Protein AF-A0AA35SBT6-F1 (afdb_monomer_lite)

pLDDT: mean 84.94, std 11.77, range [50.06, 97.06]

Radius of gyration: 20.46 Å; chains: 1; bounding box: 44×47×40 Å

InterPro domains:
  IPR013320 Concanavalin A-like lectin/glucanase domain superfamily [SSF49899] (1-64)

Foldseek 3Di:
DFDDDPLHTPDDDDDDDDDDDDDQDDDDQADSVDPPRGHDDDDDDDDDDPDDDDSVVSVVSVVVRPPPPCCVDPVSVVVVVVVVVVDD

Structure (mmCIF, N/CA/C/O backbone):
data_AF-A0AA35SBT6-F1
#
_entry.id   AF-A0AA35SBT6-F1
#
loop_
_atom_site.group_PDB
_atom_site.id
_atom_site.type_symbol
_atom_site.label_atom_id
_atom_site.label_alt_id
_atom_site.label_comp_id
_atom_site.label_asym_id
_atom_site.label_entity_id
_atom_site.label_seq_id
_atom_site.pdbx_PDB_ins_code
_atom_site.Cartn_x
_atom_site.Cartn_y
_atom_site.Cartn_z
_atom_site.occupancy
_atom_site.B_iso_or_equiv
_atom_site.auth_seq_id
_atom_site.auth_comp_id
_atom_site.auth_asym_id
_atom_site.auth_atom_id
_atom_site.pdbx_PDB_model_num
ATOM 1 N N . MET A 1 1 ? 7.263 9.984 5.732 1.00 92.00 1 MET A N 1
ATOM 2 C CA . MET A 1 1 ? 6.921 8.654 5.193 1.00 92.00 1 MET A CA 1
ATOM 3 C C . MET A 1 1 ? 6.742 7.716 6.368 1.00 92.00 1 MET A C 1
ATOM 5 O O . MET A 1 1 ? 7.528 7.796 7.306 1.00 92.00 1 MET A O 1
ATOM 9 N N . LYS A 1 2 ? 5.714 6.874 6.320 1.00 94.69 2 LYS A N 1
ATOM 10 C CA . LYS A 1 2 ? 5.448 5.853 7.331 1.00 94.69 2 LYS A CA 1
ATOM 11 C C . LYS A 1 2 ? 5.349 4.493 6.645 1.00 94.69 2 LYS A C 1
ATOM 13 O O . LYS A 1 2 ? 4.813 4.420 5.540 1.00 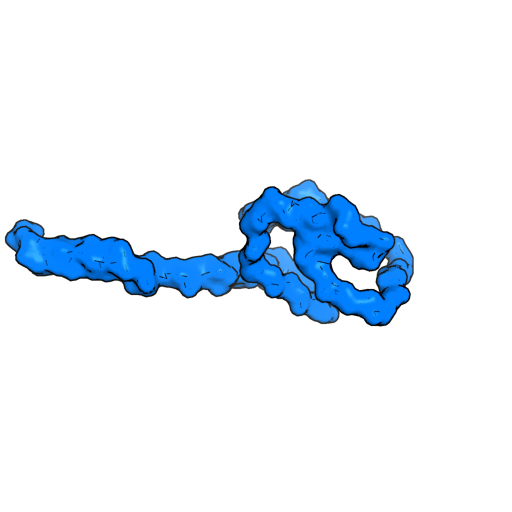94.69 2 LYS A O 1
ATOM 18 N N . LEU A 1 3 ? 5.884 3.457 7.281 1.00 94.94 3 LEU A N 1
ATOM 19 C CA . LEU A 1 3 ? 5.707 2.059 6.894 1.00 94.94 3 LEU A CA 1
ATOM 20 C C . LEU A 1 3 ? 4.905 1.369 7.992 1.00 94.94 3 LEU A C 1
ATOM 22 O O . LEU A 1 3 ? 5.278 1.458 9.162 1.00 94.94 3 LEU A O 1
ATOM 26 N N . TYR A 1 4 ? 3.846 0.669 7.595 1.00 94.88 4 TYR A N 1
ATOM 27 C CA . TYR A 1 4 ? 3.012 -0.108 8.500 1.00 94.88 4 TYR A CA 1
ATOM 28 C C . TYR A 1 4 ? 3.166 -1.598 8.201 1.00 94.88 4 TYR A C 1
ATOM 30 O O . TYR A 1 4 ? 3.230 -1.987 7.032 1.00 94.88 4 TYR A O 1
ATOM 38 N N . TYR A 1 5 ? 3.183 -2.428 9.239 1.00 93.94 5 TYR A N 1
ATOM 39 C CA . TYR A 1 5 ? 3.136 -3.884 9.134 1.00 93.94 5 TYR A CA 1
ATOM 40 C C . TYR A 1 5 ? 2.106 -4.413 10.126 1.00 93.94 5 TYR A C 1
ATOM 42 O O . TYR A 1 5 ? 2.097 -4.018 11.286 1.00 93.94 5 TYR A O 1
ATOM 50 N N . ASN A 1 6 ? 1.177 -5.252 9.657 1.00 90.38 6 ASN A N 1
ATOM 51 C CA . ASN A 1 6 ? 0.022 -5.694 10.451 1.00 90.38 6 ASN A CA 1
ATOM 52 C C . ASN A 1 6 ? -0.731 -4.536 11.147 1.00 90.38 6 ASN A C 1
ATOM 54 O O . ASN A 1 6 ? -1.292 -4.711 12.223 1.00 90.38 6 ASN A O 1
ATOM 58 N N . GLY A 1 7 ? -0.750 -3.353 10.521 1.00 88.19 7 GLY A N 1
ATOM 59 C CA . GLY A 1 7 ? -1.422 -2.150 11.020 1.00 88.19 7 GLY A CA 1
ATOM 60 C C . GLY A 1 7 ? -0.595 -1.291 11.976 1.00 88.19 7 GLY A C 1
ATOM 61 O O . GLY A 1 7 ? -0.945 -0.137 12.216 1.00 88.19 7 GLY A O 1
ATOM 62 N N . GLU A 1 8 ? 0.529 -1.784 12.478 1.00 92.00 8 GLU A N 1
ATOM 63 C CA . GLU A 1 8 ? 1.386 -1.032 13.394 1.00 92.00 8 GLU A CA 1
ATOM 64 C C . GLU A 1 8 ? 2.465 -0.259 12.629 1.00 92.00 8 GLU A C 1
ATOM 66 O O . GLU A 1 8 ? 2.928 -0.703 11.578 1.00 92.00 8 GLU A O 1
ATOM 71 N N . ILE A 1 9 ? 2.855 0.919 13.131 1.00 95.75 9 ILE A N 1
ATOM 72 C CA . ILE A 1 9 ? 3.950 1.704 12.543 1.00 95.75 9 ILE A CA 1
ATOM 73 C C . ILE A 1 9 ? 5.273 1.017 12.878 1.00 95.75 9 ILE A C 1
ATOM 75 O O . ILE A 1 9 ? 5.676 0.972 14.037 1.00 95.75 9 ILE A O 1
ATOM 79 N N . GLU A 1 10 ? 5.980 0.569 11.847 1.00 97.06 10 GLU A N 1
ATOM 80 C CA . GLU A 1 10 ? 7.323 -0.007 11.976 1.00 97.06 10 GLU A CA 1
ATOM 81 C C . GLU A 1 10 ? 8.408 1.054 11.797 1.00 97.06 10 GLU A C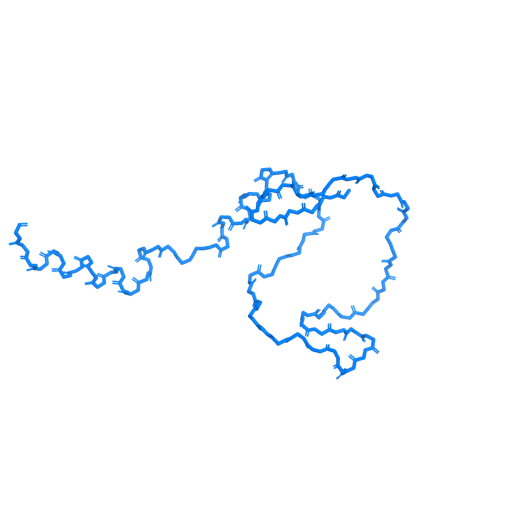 1
ATOM 83 O O . GLU A 1 10 ? 9.451 1.039 12.451 1.00 97.06 10 GLU A O 1
ATOM 88 N N . VAL A 1 11 ? 8.174 1.992 10.875 1.00 96.50 11 VAL A N 1
ATOM 89 C CA . VAL A 1 11 ? 9.129 3.048 10.543 1.00 96.50 11 VAL A CA 1
ATOM 90 C C . VAL A 1 11 ? 8.390 4.350 10.304 1.00 96.50 11 VAL A C 1
ATOM 92 O O . VAL A 1 11 ? 7.428 4.405 9.539 1.00 96.50 11 VAL A O 1
ATOM 95 N N . GLU A 1 12 ? 8.915 5.419 10.890 1.00 96.06 12 GLU A N 1
ATOM 96 C CA . GLU A 1 12 ? 8.486 6.785 10.637 1.00 96.06 12 GLU A CA 1
ATOM 97 C C . GLU A 1 12 ? 9.704 7.688 10.451 1.00 96.06 12 GLU A C 1
ATOM 99 O O . GLU A 1 12 ? 10.686 7.615 11.191 1.00 96.06 12 GLU A O 1
ATOM 104 N N . GLY A 1 13 ? 9.645 8.547 9.438 1.00 94.06 13 GLY A N 1
ATOM 105 C CA . GLY A 1 13 ? 10.687 9.535 9.214 1.00 94.06 13 GLY A CA 1
ATOM 106 C C . GLY A 1 13 ? 10.326 10.557 8.152 1.00 94.06 13 GLY A C 1
ATOM 107 O O . GLY A 1 13 ? 9.431 10.358 7.323 1.00 94.06 13 GLY A O 1
ATOM 108 N N . ASP A 1 14 ? 11.059 11.662 8.155 1.00 91.88 14 ASP A N 1
ATOM 109 C CA . ASP A 1 14 ? 10.923 12.693 7.137 1.00 91.88 14 ASP A CA 1
ATOM 110 C C . ASP A 1 14 ? 11.454 12.188 5.793 1.00 91.88 14 ASP A C 1
ATOM 112 O O . ASP A 1 14 ? 12.606 11.775 5.674 1.00 91.88 14 ASP A O 1
ATOM 116 N N . ALA A 1 15 ? 10.628 12.292 4.754 1.00 86.75 15 ALA A N 1
ATOM 117 C CA . ALA A 1 15 ? 11.074 12.179 3.372 1.00 86.75 15 ALA A CA 1
ATOM 118 C C . ALA A 1 15 ? 11.044 13.582 2.764 1.00 86.75 15 ALA A C 1
ATOM 120 O O . ALA A 1 15 ? 10.025 14.269 2.833 1.00 86.75 15 ALA A O 1
ATOM 121 N N . LYS A 1 16 ? 12.171 14.028 2.208 1.00 88.62 16 LYS A N 1
ATOM 122 C CA . LYS A 1 16 ? 12.321 15.358 1.603 1.00 88.62 16 LYS A CA 1
ATOM 123 C C . LYS A 1 16 ? 12.695 15.207 0.136 1.00 88.62 16 LYS A C 1
ATOM 125 O O . LYS A 1 16 ? 13.410 14.278 -0.222 1.00 88.62 16 LYS A O 1
ATOM 130 N N . GLY A 1 17 ? 12.262 16.157 -0.685 1.00 89.12 17 GLY A N 1
ATOM 131 C CA . GLY A 1 17 ? 12.532 16.171 -2.122 1.00 89.12 17 GLY A CA 1
ATOM 132 C C . GLY A 1 17 ? 11.261 16.066 -2.958 1.00 89.12 17 GLY A C 1
ATOM 133 O O . GLY A 1 17 ? 10.151 16.052 -2.428 1.00 89.12 17 GLY A O 1
ATOM 134 N N . LYS A 1 18 ? 11.435 16.048 -4.280 1.00 89.75 18 LYS A N 1
ATOM 135 C CA . LYS A 1 18 ? 10.351 15.783 -5.228 1.00 89.75 18 LYS A CA 1
ATOM 136 C C . LYS A 1 18 ? 10.241 14.275 -5.437 1.00 89.75 18 LYS A C 1
ATOM 138 O O . LYS A 1 18 ? 11.256 13.590 -5.436 1.00 89.75 18 LYS A O 1
ATOM 143 N N . ILE A 1 19 ? 9.020 13.785 -5.618 1.00 87.81 19 ILE A N 1
ATOM 144 C CA . ILE A 1 19 ? 8.787 12.416 -6.076 1.00 87.81 19 ILE A CA 1
ATOM 145 C C . ILE A 1 19 ? 9.042 12.403 -7.582 1.00 87.81 19 ILE A C 1
ATOM 147 O O . ILE A 1 19 ? 8.429 13.186 -8.313 1.00 87.81 19 ILE A O 1
ATOM 151 N N . ASP A 1 20 ? 9.953 11.545 -8.031 1.00 90.56 20 ASP A N 1
ATOM 152 C CA . ASP A 1 20 ? 10.182 11.331 -9.456 1.00 90.56 20 ASP A CA 1
ATOM 153 C C . ASP A 1 20 ? 8.962 10.649 -10.083 1.00 90.56 20 ASP A C 1
ATOM 155 O O . ASP A 1 20 ? 8.319 9.792 -9.475 1.00 90.56 20 ASP A O 1
ATOM 159 N N . THR A 1 21 ? 8.621 11.051 -11.305 1.00 91.31 21 THR A N 1
ATOM 160 C CA . THR A 1 21 ? 7.442 10.549 -12.023 1.00 91.31 21 THR A CA 1
ATOM 161 C C . THR A 1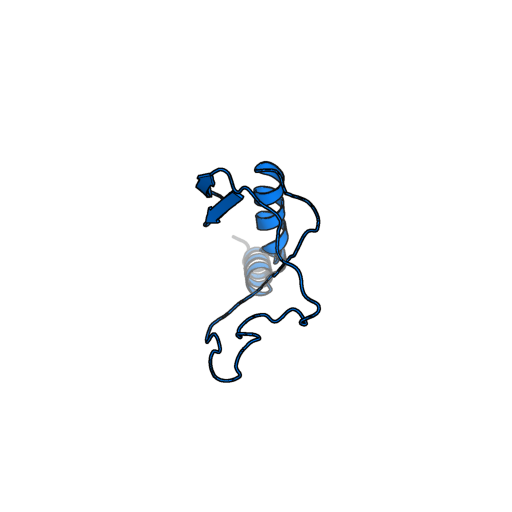 21 ? 7.833 10.059 -13.408 1.00 91.31 21 THR A C 1
ATOM 163 O O . THR A 1 21 ? 8.815 10.522 -13.989 1.00 91.31 21 THR A O 1
ATOM 166 N N . ASN A 1 22 ? 7.063 9.111 -13.930 1.00 91.44 22 ASN A N 1
ATOM 167 C CA . ASN A 1 22 ? 7.177 8.586 -15.285 1.00 91.44 22 ASN A CA 1
ATOM 168 C C . ASN A 1 22 ? 5.784 8.155 -15.783 1.00 91.44 22 ASN A C 1
ATOM 170 O O . ASN A 1 22 ? 4.790 8.295 -15.069 1.00 91.44 22 ASN A O 1
ATOM 174 N N . ASP A 1 23 ? 5.719 7.656 -17.011 1.00 93.69 23 ASP A N 1
ATOM 175 C CA . ASP A 1 23 ? 4.518 7.170 -17.696 1.00 93.69 23 ASP A CA 1
ATOM 176 C C . ASP A 1 23 ? 4.485 5.635 -17.835 1.00 93.69 23 ASP A C 1
ATOM 178 O O . ASP A 1 23 ? 3.693 5.082 -18.604 1.00 93.69 23 ASP A O 1
ATOM 182 N N . VAL A 1 24 ? 5.327 4.925 -17.080 1.00 90.38 24 VAL A N 1
ATOM 183 C CA . VAL A 1 24 ? 5.390 3.463 -17.105 1.00 90.38 24 VAL A CA 1
ATOM 184 C C . VAL A 1 24 ? 4.119 2.884 -16.467 1.00 90.38 24 VAL A C 1
ATOM 186 O O . VAL A 1 24 ? 3.762 3.278 -15.354 1.00 90.38 24 VAL A O 1
ATOM 189 N N . PRO A 1 25 ? 3.429 1.922 -17.114 1.00 90.12 25 PRO A N 1
ATOM 190 C CA . PRO A 1 25 ? 2.250 1.294 -16.529 1.00 90.12 25 PRO A CA 1
ATOM 191 C C . PRO A 1 25 ? 2.554 0.618 -15.189 1.00 90.12 25 PRO A C 1
ATOM 193 O O . PRO A 1 25 ? 3.548 -0.099 -15.057 1.00 90.12 25 PRO A O 1
ATOM 196 N N . VAL A 1 26 ? 1.655 0.786 -14.217 1.00 90.75 26 VAL A N 1
ATOM 197 C CA . VAL A 1 26 ? 1.748 0.116 -12.914 1.00 90.75 26 VAL A CA 1
ATOM 198 C C . VAL A 1 26 ? 1.656 -1.398 -13.107 1.00 90.75 26 VAL A C 1
ATOM 200 O O . VAL A 1 26 ? 0.726 -1.903 -13.737 1.00 90.75 26 VAL A O 1
ATOM 203 N N . SER A 1 27 ? 2.610 -2.132 -12.539 1.00 90.75 27 SER A N 1
ATOM 204 C CA . SER A 1 27 ? 2.614 -3.594 -12.512 1.00 90.75 27 SER A CA 1
ATOM 205 C C . SER A 1 27 ? 2.800 -4.121 -11.096 1.00 90.75 27 SER A C 1
ATOM 207 O O . SER A 1 27 ? 3.649 -3.631 -10.359 1.00 90.75 27 SER A O 1
ATOM 209 N N . ILE A 1 28 ? 2.047 -5.163 -10.741 1.00 91.94 28 ILE A N 1
ATOM 210 C CA . ILE A 1 28 ? 2.175 -5.880 -9.468 1.00 91.94 28 ILE A CA 1
ATOM 211 C C . ILE A 1 28 ? 2.862 -7.220 -9.748 1.00 91.94 28 ILE A C 1
ATOM 213 O O . ILE A 1 28 ? 2.548 -7.889 -10.732 1.00 91.94 28 ILE A O 1
ATOM 217 N N . GLY A 1 29 ? 3.816 -7.607 -8.899 1.00 92.06 29 GLY A N 1
ATOM 218 C CA . GLY A 1 29 ? 4.485 -8.910 -8.980 1.00 92.06 29 GLY A CA 1
ATOM 219 C C . GLY A 1 29 ? 5.614 -9.017 -10.011 1.00 92.06 29 GLY A C 1
ATOM 220 O O . GLY A 1 29 ? 6.123 -10.115 -10.227 1.00 92.06 29 GLY A O 1
ATOM 221 N N . ARG A 1 30 ? 6.034 -7.909 -10.635 1.00 89.44 30 ARG A N 1
ATOM 222 C CA . ARG A 1 30 ? 7.210 -7.865 -11.518 1.00 89.44 30 ARG A CA 1
ATOM 223 C C . ARG A 1 30 ? 7.898 -6.503 -11.514 1.00 89.44 30 ARG A C 1
ATOM 225 O O . ARG A 1 30 ? 7.246 -5.495 -11.249 1.00 89.44 30 ARG A O 1
ATOM 232 N N . ASN A 1 31 ? 9.176 -6.480 -11.887 1.00 86.56 31 ASN A N 1
ATOM 233 C CA . ASN A 1 31 ? 9.887 -5.243 -12.215 1.00 86.56 31 ASN A CA 1
ATOM 234 C C . ASN A 1 31 ? 9.434 -4.703 -13.594 1.00 86.56 31 ASN A C 1
ATOM 236 O O . ASN A 1 31 ? 9.121 -5.470 -14.514 1.00 86.56 31 ASN A O 1
ATOM 240 N N . SER A 1 32 ? 9.378 -3.379 -13.742 1.00 83.31 32 SER A N 1
ATOM 241 C CA . SER A 1 32 ? 9.115 -2.693 -15.008 1.00 83.31 32 SER A CA 1
ATOM 242 C C . SER A 1 32 ? 10.345 -2.598 -15.922 1.00 83.31 32 SER A C 1
ATOM 244 O O . SER A 1 32 ? 10.178 -2.526 -17.138 1.00 83.31 32 SER A O 1
ATOM 246 N N . GLU A 1 33 ? 11.560 -2.656 -15.370 1.00 81.75 33 GLU A N 1
ATOM 247 C CA . GLU A 1 33 ? 12.834 -2.532 -16.095 1.00 81.75 33 GLU A CA 1
ATOM 248 C C . GLU A 1 33 ? 13.319 -3.852 -16.727 1.00 81.75 33 GLU A C 1
ATOM 250 O O . GLU A 1 33 ? 14.204 -3.847 -17.585 1.00 81.75 33 GLU A O 1
ATOM 255 N N . GLY A 1 34 ? 12.738 -5.002 -16.355 1.00 71.50 34 GLY A N 1
ATOM 256 C CA . GLY A 1 34 ? 13.163 -6.298 -16.883 1.00 71.50 34 GLY A CA 1
ATOM 257 C C . GLY A 1 34 ? 12.161 -7.439 -16.698 1.00 71.50 34 GLY A C 1
ATOM 258 O O . GLY A 1 34 ? 11.492 -7.559 -15.680 1.00 71.50 34 GLY A O 1
ATOM 259 N N . ASN A 1 35 ? 12.119 -8.355 -17.671 1.00 72.75 35 ASN A N 1
ATOM 260 C CA . ASN A 1 35 ? 11.207 -9.513 -17.693 1.00 72.75 35 ASN A CA 1
ATOM 261 C C . ASN A 1 35 ? 11.721 -10.743 -16.916 1.00 72.75 35 ASN A C 1
ATOM 263 O O . ASN A 1 35 ? 11.294 -11.865 -17.180 1.00 72.75 35 ASN A O 1
ATOM 267 N N . ARG A 1 36 ? 12.694 -10.583 -16.015 1.00 78.00 36 ARG A N 1
ATOM 268 C CA . ARG A 1 36 ? 13.324 -11.714 -15.303 1.00 78.00 36 ARG A CA 1
ATOM 269 C C . ARG A 1 36 ? 13.000 -11.769 -13.816 1.00 78.00 36 ARG A C 1
ATOM 271 O O . ARG A 1 36 ? 13.226 -12.801 -13.196 1.00 78.00 36 ARG A O 1
ATOM 278 N N . GLU A 1 37 ? 12.433 -10.704 -13.270 1.00 83.38 37 GLU A N 1
ATOM 279 C CA . GLU A 1 37 ? 12.169 -10.559 -11.843 1.00 83.38 37 GLU A CA 1
ATOM 280 C C . GLU A 1 37 ? 10.664 -10.633 -11.617 1.00 83.38 37 GLU A C 1
ATOM 282 O O . GLU A 1 37 ? 9.950 -9.644 -11.776 1.00 83.38 37 GLU A O 1
ATOM 287 N N . HIS A 1 38 ? 10.189 -11.836 -11.294 1.00 89.38 38 HIS A N 1
ATOM 288 C CA . HIS A 1 38 ? 8.794 -12.093 -10.957 1.00 89.38 38 HIS A CA 1
ATOM 289 C C . HIS A 1 38 ? 8.694 -12.548 -9.507 1.00 89.38 38 H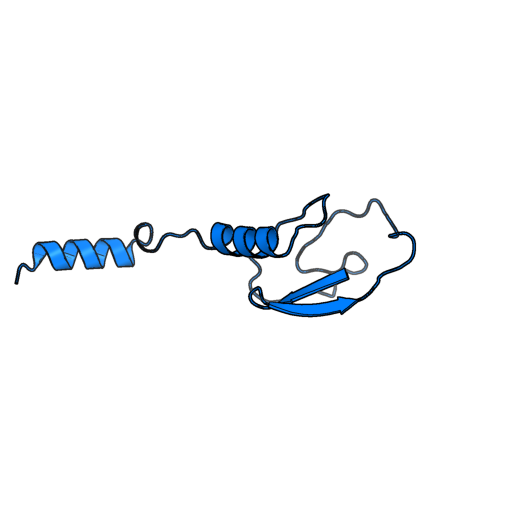IS A C 1
ATOM 291 O O . HIS A 1 38 ? 9.460 -13.404 -9.058 1.00 89.38 38 HIS A O 1
ATOM 297 N N . TYR A 1 39 ? 7.728 -11.993 -8.788 1.00 92.31 39 TYR A N 1
ATOM 298 C CA . TYR A 1 39 ? 7.357 -12.476 -7.470 1.00 92.31 39 TYR A CA 1
ATOM 299 C C . TYR A 1 39 ? 6.570 -13.784 -7.607 1.00 92.31 39 TYR A C 1
ATOM 301 O O . TYR A 1 39 ? 5.627 -13.869 -8.394 1.00 92.31 39 TYR A O 1
ATOM 309 N N . ILE A 1 40 ? 6.956 -14.804 -6.837 1.00 93.12 40 ILE A N 1
ATOM 310 C CA . ILE A 1 40 ? 6.259 -16.093 -6.776 1.00 93.12 40 ILE A CA 1
ATOM 311 C C . ILE A 1 40 ? 5.633 -16.215 -5.386 1.00 93.12 40 ILE A C 1
ATOM 313 O O . ILE A 1 40 ? 6.303 -16.579 -4.422 1.00 93.12 40 ILE A O 1
ATOM 317 N N . GLY A 1 41 ? 4.347 -15.892 -5.293 1.00 93.44 41 GLY A N 1
ATOM 318 C CA . GLY A 1 41 ? 3.575 -15.915 -4.054 1.00 93.44 41 GLY A CA 1
ATOM 319 C C . GLY A 1 41 ? 2.154 -15.399 -4.271 1.00 93.44 41 GLY A C 1
ATOM 320 O O . GLY A 1 41 ? 1.746 -15.154 -5.407 1.00 93.44 41 GLY A O 1
ATOM 321 N N . LEU A 1 42 ? 1.403 -15.245 -3.181 1.00 93.62 42 LEU A N 1
ATOM 322 C CA . LEU A 1 42 ? 0.059 -14.670 -3.207 1.00 93.62 42 LEU A CA 1
ATOM 323 C C . LEU A 1 42 ? 0.136 -13.178 -2.883 1.00 93.62 42 LEU A C 1
ATOM 325 O O . LEU A 1 42 ? 0.786 -12.782 -1.919 1.00 93.62 42 LEU A O 1
ATOM 329 N N . VAL A 1 43 ? -0.538 -12.376 -3.697 1.00 91.88 43 VAL A N 1
ATOM 330 C CA . VAL A 1 43 ? -0.779 -10.952 -3.465 1.00 91.88 43 VAL A CA 1
ATOM 331 C C . VAL A 1 43 ? -2.269 -10.749 -3.654 1.00 91.88 43 VAL A C 1
ATOM 333 O O . VAL A 1 43 ? -2.820 -11.236 -4.641 1.00 91.88 43 VAL A O 1
ATOM 336 N N . ASP A 1 44 ? -2.904 -10.058 -2.721 1.00 90.06 44 ASP A N 1
ATOM 337 C CA . ASP A 1 44 ? -4.332 -9.778 -2.772 1.00 90.06 44 ASP A CA 1
ATOM 338 C C . ASP A 1 44 ? -4.607 -8.355 -2.279 1.00 90.06 44 ASP A C 1
ATOM 340 O O . ASP A 1 44 ? -3.763 -7.762 -1.603 1.00 90.06 44 ASP A O 1
ATOM 344 N N . GLU A 1 45 ? -5.773 -7.827 -2.650 1.00 89.81 45 GLU A N 1
ATOM 345 C CA . GLU A 1 45 ? -6.365 -6.612 -2.075 1.00 89.81 45 GLU A CA 1
ATOM 346 C C . GLU A 1 45 ? -5.482 -5.350 -2.163 1.00 89.81 45 GLU A C 1
ATOM 348 O O . GLU A 1 45 ? -5.329 -4.560 -1.228 1.00 89.81 45 GLU A O 1
ATOM 353 N N . VAL A 1 46 ? -4.870 -5.147 -3.333 1.00 90.56 46 VAL A N 1
ATOM 354 C CA . VAL A 1 46 ? -4.005 -3.991 -3.593 1.00 90.56 46 VAL A CA 1
ATOM 355 C C . VAL A 1 46 ? -4.834 -2.732 -3.840 1.00 90.56 46 VAL A C 1
ATOM 357 O O . VAL A 1 46 ? -5.631 -2.672 -4.777 1.00 90.56 46 VAL A O 1
ATOM 360 N N . ALA A 1 47 ? -4.561 -1.687 -3.061 1.00 91.88 47 ALA A N 1
ATOM 361 C CA . ALA A 1 47 ? -5.172 -0.372 -3.202 1.00 91.88 47 ALA A CA 1
ATOM 362 C C . ALA A 1 47 ? -4.112 0.741 -3.252 1.00 91.88 47 ALA A C 1
ATOM 364 O O . ALA A 1 47 ? -3.048 0.649 -2.637 1.00 91.88 47 ALA A O 1
ATOM 365 N N . ILE A 1 48 ? -4.398 1.792 -4.025 1.00 93.19 48 ILE A N 1
ATOM 366 C CA . ILE A 1 48 ? -3.526 2.958 -4.214 1.00 93.19 48 ILE A CA 1
ATOM 367 C C . ILE A 1 48 ? -4.372 4.218 -4.034 1.00 93.19 48 ILE A C 1
ATOM 369 O O . ILE A 1 48 ? -5.406 4.372 -4.685 1.00 93.19 48 ILE A O 1
ATOM 373 N N . TRP A 1 49 ? -3.903 5.138 -3.194 1.00 94.12 49 TRP A N 1
ATOM 374 C CA . TRP A 1 49 ? -4.550 6.423 -2.936 1.00 94.12 49 TRP A CA 1
ATOM 375 C C . TRP A 1 49 ? -3.694 7.576 -3.456 1.00 94.12 49 TRP A C 1
ATOM 377 O O . TRP A 1 49 ? -2.467 7.530 -3.424 1.00 94.12 49 TRP A O 1
ATOM 387 N N . ASN A 1 50 ? -4.353 8.641 -3.910 1.00 94.44 50 ASN A N 1
ATOM 388 C CA . ASN A 1 50 ? -3.710 9.899 -4.305 1.00 94.44 50 ASN A CA 1
ATOM 389 C C . ASN A 1 50 ? -3.565 10.890 -3.134 1.00 94.44 50 ASN A C 1
ATOM 391 O O . ASN A 1 50 ? -3.194 12.045 -3.342 1.00 94.44 50 ASN A O 1
ATOM 395 N N . VAL A 1 51 ? -3.886 10.444 -1.920 1.00 93.88 51 VAL A N 1
ATOM 396 C CA . VAL A 1 51 ? -3.789 11.200 -0.673 1.00 93.88 51 VAL A CA 1
ATOM 397 C C . VAL A 1 51 ? -3.023 10.381 0.356 1.00 93.88 51 VAL A C 1
ATOM 399 O O . VAL A 1 51 ? -3.037 9.151 0.323 1.00 93.88 51 VAL A O 1
ATOM 402 N N . ALA A 1 52 ? -2.354 11.070 1.276 1.00 93.31 52 ALA A N 1
ATOM 403 C CA . ALA A 1 52 ? -1.769 10.417 2.435 1.00 93.31 52 ALA A CA 1
ATOM 404 C C . ALA A 1 52 ? -2.888 10.059 3.418 1.00 93.31 52 ALA A C 1
ATOM 406 O O . ALA A 1 52 ? -3.609 10.949 3.869 1.00 93.31 52 ALA A O 1
ATOM 407 N N . LEU A 1 53 ? -3.014 8.773 3.736 1.00 94.69 53 LEU A N 1
ATOM 408 C CA . LEU A 1 53 ? -3.929 8.298 4.767 1.00 94.69 53 LEU A CA 1
ATOM 409 C C . LEU A 1 53 ? -3.379 8.629 6.160 1.00 94.69 53 LEU A C 1
ATOM 411 O O . LEU A 1 53 ? -2.169 8.582 6.399 1.00 94.69 53 LEU A O 1
ATOM 415 N N . SER A 1 54 ? -4.279 8.950 7.081 1.00 95.31 54 SER A N 1
ATOM 416 C CA . SER A 1 54 ? -4.012 9.005 8.517 1.00 95.31 54 SER A CA 1
ATOM 417 C C . SER A 1 54 ? -3.893 7.603 9.124 1.00 95.31 54 SER A C 1
ATOM 419 O O . SER A 1 54 ? -4.339 6.618 8.539 1.00 95.31 54 SER A O 1
ATOM 421 N N . ASP A 1 55 ? -3.347 7.510 10.341 1.00 94.12 55 ASP A N 1
ATOM 422 C CA . ASP A 1 55 ? -3.188 6.226 11.043 1.00 94.12 55 ASP A CA 1
ATOM 423 C C . ASP A 1 55 ? -4.535 5.492 11.218 1.00 94.12 55 ASP A C 1
ATOM 425 O O . ASP A 1 55 ? -4.609 4.276 11.062 1.00 94.12 55 ASP A O 1
ATOM 429 N N . ALA A 1 56 ? -5.622 6.229 11.475 1.00 93.75 56 ALA A N 1
ATOM 430 C CA . ALA A 1 56 ? -6.964 5.657 11.601 1.00 93.75 56 ALA A CA 1
ATOM 431 C C . ALA A 1 56 ? -7.532 5.165 10.257 1.00 93.75 56 ALA A C 1
ATOM 433 O O . ALA A 1 56 ? -8.198 4.134 10.210 1.00 93.75 56 ALA A O 1
ATOM 434 N N . GLU A 1 57 ? -7.257 5.875 9.160 1.00 94.12 57 GLU A N 1
ATOM 435 C CA . GLU A 1 57 ? -7.689 5.461 7.819 1.00 94.12 57 GLU A CA 1
ATOM 436 C C . GLU A 1 57 ? -6.933 4.219 7.338 1.00 94.12 57 GLU A C 1
ATOM 438 O O . GLU A 1 57 ? -7.528 3.374 6.675 1.00 94.12 57 GLU A O 1
ATOM 443 N N . VAL A 1 58 ? -5.657 4.062 7.708 1.00 93.19 58 VAL A N 1
ATOM 444 C CA . VAL A 1 58 ? -4.896 2.829 7.441 1.00 93.19 58 VAL A CA 1
ATOM 445 C C . VAL A 1 58 ? -5.542 1.632 8.142 1.00 93.19 58 VAL A C 1
ATOM 447 O O . VAL A 1 58 ? -5.759 0.604 7.503 1.00 93.19 58 VAL A O 1
ATOM 450 N N . GLN A 1 59 ? -5.910 1.773 9.420 1.00 90.75 59 GLN A N 1
ATOM 451 C CA . GLN A 1 59 ? -6.613 0.722 10.172 1.00 90.75 59 GLN A CA 1
ATOM 452 C C . GLN A 1 59 ? -7.947 0.353 9.517 1.00 90.75 59 GLN A C 1
ATOM 454 O O . GLN A 1 59 ? -8.224 -0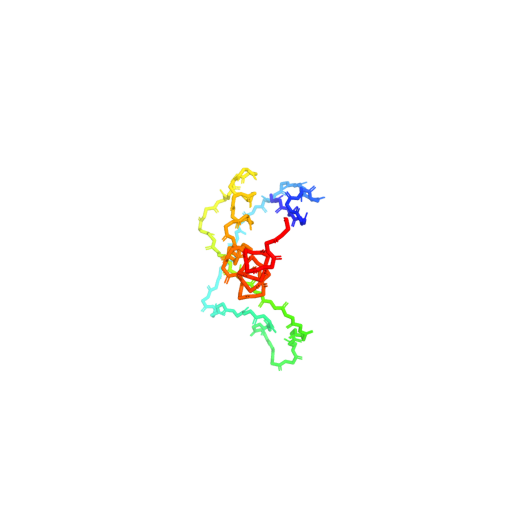.816 9.261 1.00 90.75 59 GLN A O 1
ATOM 459 N N . GLN A 1 60 ? -8.747 1.359 9.158 1.00 90.31 60 GLN A N 1
ATOM 460 C CA . GLN A 1 60 ? -10.027 1.131 8.497 1.00 90.31 60 GLN A CA 1
ATOM 461 C C . GLN A 1 60 ? -9.867 0.446 7.130 1.00 90.31 60 GLN A C 1
ATOM 463 O O . GLN A 1 60 ? -10.650 -0.444 6.795 1.00 90.31 60 GLN A O 1
ATOM 468 N N . ALA A 1 61 ? -8.868 0.850 6.341 1.00 88.75 61 ALA A N 1
ATOM 469 C CA . ALA A 1 61 ? -8.590 0.245 5.042 1.00 88.75 61 ALA A CA 1
ATOM 470 C C . ALA A 1 61 ? -8.190 -1.230 5.179 1.00 88.75 61 ALA A C 1
ATOM 472 O O . ALA A 1 61 ? -8.611 -2.047 4.364 1.00 88.75 61 ALA A O 1
ATOM 473 N N . MET A 1 62 ? -7.436 -1.586 6.225 1.00 85.94 62 MET A N 1
ATOM 474 C CA . MET A 1 62 ? -7.118 -2.981 6.523 1.00 85.94 62 MET A CA 1
ATOM 475 C C . MET A 1 62 ? -8.371 -3.794 6.856 1.00 8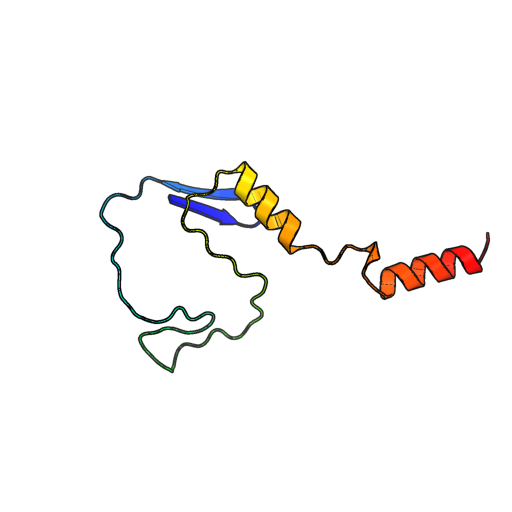5.94 62 MET A C 1
ATOM 477 O O . MET A 1 62 ? -8.561 -4.863 6.286 1.00 85.94 62 MET A O 1
ATOM 481 N N . ASP A 1 63 ? -9.254 -3.286 7.717 1.00 81.56 63 ASP A N 1
ATOM 482 C CA . ASP A 1 63 ? -10.456 -4.014 8.146 1.00 81.56 63 ASP A CA 1
ATOM 483 C C . ASP A 1 63 ? -11.448 -4.275 7.001 1.00 81.56 63 ASP A C 1
ATOM 485 O O . ASP A 1 63 ? -12.051 -5.347 6.919 1.00 81.56 63 ASP A O 1
ATOM 489 N N . GLN A 1 64 ? -11.620 -3.308 6.095 1.00 69.94 64 GLN A N 1
ATOM 490 C CA . GLN A 1 64 ? -12.576 -3.413 4.983 1.00 69.94 64 GLN A CA 1
ATOM 491 C C . GLN A 1 64 ? -12.159 -4.430 3.918 1.00 69.94 64 GLN A C 1
ATOM 493 O O . GLN A 1 64 ? -13.009 -5.012 3.245 1.00 69.94 64 GLN A O 1
ATOM 498 N N . VAL A 1 65 ? -10.859 -4.664 3.799 1.00 62.84 65 VAL A N 1
ATOM 499 C CA . VAL A 1 65 ? -10.254 -5.584 2.842 1.00 62.84 65 VAL A CA 1
ATOM 500 C C . VAL A 1 65 ? -10.450 -7.060 3.249 1.00 62.84 65 VAL A C 1
ATOM 502 O O . VAL A 1 65 ? -10.490 -7.950 2.405 1.00 62.84 65 VAL A O 1
ATOM 505 N N . PHE A 1 66 ? -10.684 -7.352 4.533 1.00 56.03 66 PHE A N 1
ATOM 506 C CA . PHE A 1 66 ? -10.917 -8.720 5.024 1.00 56.03 66 PHE A CA 1
ATOM 507 C C . PHE A 1 66 ? -12.373 -9.205 4.918 1.00 56.03 66 PHE A C 1
ATOM 509 O O . PHE A 1 66 ? -12.713 -10.254 5.478 1.00 56.03 66 PHE A O 1
ATOM 516 N N . ALA A 1 67 ? -13.250 -8.488 4.212 1.00 50.06 67 ALA A N 1
ATOM 517 C CA . ALA A 1 67 ? -14.688 -8.748 4.199 1.00 50.06 67 ALA A CA 1
ATOM 518 C C . ALA A 1 67 ? -15.112 -9.951 3.326 1.00 50.06 67 ALA A C 1
ATOM 520 O O . ALA A 1 67 ? -16.056 -9.879 2.543 1.00 50.06 67 ALA A O 1
ATOM 521 N N . VAL A 1 68 ? -14.515 -11.124 3.546 1.00 53.91 68 VAL A N 1
ATOM 522 C CA . VAL A 1 68 ? -15.351 -12.323 3.632 1.00 53.91 68 VAL A CA 1
ATOM 523 C C . VAL A 1 68 ? -15.794 -12.403 5.082 1.00 53.91 68 VAL A C 1
ATOM 525 O O . VAL A 1 68 ? -15.119 -13.026 5.908 1.00 53.91 68 VAL A O 1
ATOM 528 N N . GLU A 1 69 ? -16.925 -11.764 5.400 1.00 58.97 69 GLU A N 1
ATOM 529 C CA . GLU A 1 69 ? -17.554 -11.946 6.708 1.00 58.97 69 GLU A CA 1
ATOM 530 C C . GLU A 1 69 ? -17.611 -13.444 7.016 1.00 58.97 69 GLU A C 1
ATOM 532 O O . GLU A 1 69 ? -17.914 -14.247 6.131 1.00 58.97 69 GLU A O 1
ATOM 537 N N . ALA A 1 70 ? -17.306 -13.860 8.248 1.00 59.19 70 ALA A N 1
ATOM 538 C CA . ALA A 1 70 ? -17.358 -15.279 8.607 1.00 59.19 70 ALA A CA 1
ATOM 539 C C . ALA A 1 70 ? -18.724 -15.882 8.229 1.00 59.19 70 ALA A C 1
ATOM 541 O O . ALA A 1 70 ? -18.787 -16.952 7.639 1.00 59.19 70 ALA A O 1
ATOM 542 N N . VAL A 1 71 ? -19.795 -15.112 8.422 1.00 56.81 71 VAL A N 1
ATOM 543 C CA . VAL A 1 71 ? -21.174 -15.370 7.986 1.00 56.81 71 VAL A CA 1
ATOM 544 C C . VAL A 1 71 ? -21.319 -15.577 6.462 1.00 56.81 71 VAL A C 1
ATOM 546 O O . VAL A 1 71 ? -22.218 -16.280 6.013 1.00 56.81 71 VAL A O 1
ATOM 549 N N . GLY A 1 72 ? -20.454 -15.006 5.630 1.00 58.47 72 GLY A N 1
ATOM 550 C CA . GLY A 1 72 ? -20.399 -15.232 4.181 1.00 58.47 72 GLY A CA 1
ATOM 551 C C . GLY A 1 72 ? -19.659 -16.511 3.769 1.00 58.47 72 GLY A C 1
ATOM 552 O O . GLY A 1 72 ? -19.781 -16.949 2.624 1.00 58.47 72 GLY A O 1
ATOM 553 N N . LYS A 1 73 ? -18.917 -17.158 4.681 1.00 76.12 73 LYS A N 1
ATOM 554 C CA . LYS A 1 73 ? -18.236 -18.426 4.387 1.00 76.12 73 LYS A CA 1
ATOM 555 C C . LYS A 1 73 ? -19.247 -19.564 4.408 1.00 76.12 73 LYS A C 1
ATOM 557 O O . LYS A 1 73 ? -19.885 -19.823 5.427 1.00 76.12 73 LYS A O 1
ATOM 562 N N . LEU A 1 74 ? -19.331 -20.309 3.301 1.00 75.50 74 LEU A N 1
ATOM 563 C CA . LEU A 1 74 ? -20.172 -21.508 3.208 1.00 75.50 74 LEU A CA 1
ATOM 564 C C . LEU A 1 74 ? -19.914 -22.462 4.382 1.00 75.50 74 LEU A C 1
ATOM 566 O O . LEU A 1 74 ? -20.860 -22.994 4.943 1.00 75.50 74 LEU A O 1
ATOM 570 N N . SER A 1 75 ? -18.659 -22.638 4.801 1.00 77.38 75 SER A N 1
ATOM 571 C CA . SER A 1 75 ? -18.303 -23.494 5.940 1.00 77.38 75 SER A CA 1
ATOM 572 C C . SER A 1 75 ? -18.923 -23.046 7.267 1.00 77.38 75 SER A C 1
ATOM 574 O O . SER A 1 75 ? -19.368 -23.899 8.030 1.00 77.38 75 SER A O 1
ATOM 576 N N . VAL A 1 76 ? -18.993 -21.739 7.528 1.00 78.50 76 VAL A N 1
ATOM 577 C CA . VAL A 1 76 ? -19.610 -21.175 8.740 1.00 78.50 76 VAL A CA 1
ATOM 578 C C . VAL A 1 76 ? -21.128 -21.308 8.658 1.00 78.50 76 VAL A C 1
ATOM 580 O O . VAL A 1 76 ? -21.730 -21.863 9.567 1.00 78.50 76 VAL A O 1
ATOM 583 N N . ARG A 1 77 ? -21.741 -20.958 7.518 1.00 81.75 77 ARG A N 1
ATOM 584 C CA . ARG A 1 77 ? -23.185 -21.166 7.298 1.00 81.75 77 ARG A CA 1
ATOM 585 C C . ARG A 1 77 ? -23.608 -22.626 7.435 1.00 81.75 77 ARG A C 1
ATOM 587 O O . ARG A 1 77 ? -24.671 -22.908 7.975 1.00 81.75 77 ARG A O 1
ATOM 594 N N . TRP A 1 78 ? -22.786 -23.560 6.960 1.00 79.94 78 TRP A N 1
ATOM 595 C CA . TRP A 1 78 ? -23.032 -24.994 7.115 1.00 79.94 78 TRP A CA 1
ATOM 596 C C . TRP A 1 78 ? -22.873 -25.473 8.562 1.00 79.94 78 TRP A C 1
ATOM 598 O O . TRP A 1 78 ? -23.570 -26.409 8.956 1.00 79.94 78 TRP A O 1
ATOM 608 N N . ALA A 1 79 ? -21.968 -24.873 9.338 1.00 84.12 79 ALA A N 1
ATOM 609 C CA . ALA A 1 79 ? -21.820 -25.167 10.760 1.00 84.12 79 ALA A CA 1
ATOM 610 C C . ALA A 1 79 ? -23.037 -24.669 11.553 1.00 84.12 79 ALA A C 1
ATOM 612 O O . ALA A 1 79 ? -23.615 -25.456 12.302 1.00 84.12 79 ALA A O 1
ATOM 613 N N . ASP A 1 80 ? -23.477 -23.433 11.302 1.00 85.94 80 ASP A N 1
ATOM 614 C CA . ASP A 1 80 ? -24.676 -22.845 11.911 1.00 85.94 80 ASP A CA 1
ATOM 615 C C . ASP A 1 80 ? -25.920 -23.683 11.582 1.00 85.94 80 ASP A C 1
ATOM 617 O O . ASP A 1 80 ? -26.611 -24.159 12.479 1.00 85.94 80 ASP A O 1
ATOM 621 N N . LEU A 1 81 ? -26.138 -23.991 10.296 1.00 85.31 81 LEU A N 1
ATOM 622 C CA . LEU A 1 81 ? -27.274 -24.802 9.846 1.00 85.31 81 LEU A CA 1
ATOM 623 C C . LEU A 1 81 ? -27.300 -26.195 10.494 1.00 85.31 81 LEU A C 1
ATOM 625 O O . LEU A 1 81 ? -28.365 -26.715 10.824 1.00 85.31 81 LEU A O 1
ATOM 629 N N . LYS A 1 82 ? -26.133 -26.829 10.672 1.00 85.38 82 LYS A N 1
ATOM 630 C CA . LYS A 1 82 ? -26.044 -28.125 11.362 1.00 85.38 82 LYS A CA 1
ATOM 631 C C . LYS A 1 82 ? -26.303 -27.999 12.857 1.00 85.38 82 LYS A C 1
ATOM 633 O O . LYS A 1 82 ? -26.940 -28.891 13.415 1.00 85.38 82 LYS A O 1
ATOM 638 N N . SER A 1 83 ? -25.813 -26.940 13.496 1.00 85.56 83 SER A N 1
ATOM 639 C CA . SER A 1 83 ? -26.075 -26.665 14.910 1.00 85.56 83 SER A CA 1
ATOM 640 C C . SER A 1 83 ? -27.578 -26.513 15.153 1.00 85.56 83 SER A C 1
ATOM 642 O O . SER A 1 83 ? -28.136 -27.207 16.000 1.00 85.56 83 SER A O 1
ATOM 644 N N . ASP A 1 84 ? -28.252 -25.721 14.318 1.00 85.25 84 ASP A N 1
ATOM 645 C CA . ASP A 1 84 ? -29.700 -25.503 14.389 1.00 85.25 84 ASP A CA 1
ATOM 646 C C . ASP A 1 84 ? -30.500 -26.793 14.141 1.00 85.25 84 ASP A C 1
ATOM 648 O O . ASP A 1 84 ? -31.520 -27.036 14.785 1.00 85.25 84 ASP A O 1
ATOM 652 N N . TYR A 1 85 ? -30.031 -27.661 13.237 1.00 77.69 85 TYR A N 1
ATOM 653 C CA . TYR A 1 85 ? -30.687 -28.940 12.945 1.00 77.69 85 TYR A CA 1
ATOM 654 C C . TYR A 1 85 ? -30.472 -30.005 14.031 1.00 77.69 85 TYR A C 1
ATOM 656 O O . TYR A 1 85 ? -31.292 -30.911 14.179 1.00 77.69 85 TYR A O 1
ATOM 664 N N . THR A 1 86 ? -29.365 -29.942 14.778 1.00 75.31 86 THR A N 1
ATOM 665 C CA . THR A 1 86 ? -29.001 -30.991 15.750 1.00 75.31 86 THR A CA 1
ATOM 666 C C . THR A 1 86 ? -29.488 -30.742 17.173 1.00 75.31 86 THR A C 1
ATOM 668 O O . THR A 1 86 ? -29.305 -31.634 18.000 1.00 75.31 86 THR A O 1
ATOM 671 N N . GLY A 1 87 ? -30.166 -29.613 17.425 1.00 61.69 87 GLY A N 1
ATOM 672 C CA . GLY A 1 87 ? -31.090 -29.394 18.544 1.00 61.69 87 GLY A CA 1
ATOM 673 C C . GLY A 1 87 ? -30.796 -30.199 19.814 1.00 61.69 87 GLY A C 1
ATOM 674 O O . GLY A 1 87 ? -31.505 -31.160 20.121 1.00 61.69 87 GLY A O 1
ATOM 675 N N . LYS A 1 88 ? -29.757 -29.791 20.544 1.00 51.66 88 LYS A N 1
ATOM 676 C CA . LYS A 1 88 ? -29.627 -30.014 21.986 1.00 51.66 88 LYS A CA 1
ATOM 677 C C . LYS A 1 88 ? -29.597 -28.670 22.686 1.00 51.66 88 LYS A C 1
ATOM 679 O O . LYS A 1 88 ? -28.910 -27.773 22.156 1.00 51.66 88 LYS A O 1
#

Sequence (88 aa):
MKLYYNGEIEVEGDAKGKIDTNDVPVSIGRNSEGNREHYIGLVDEVAIWNVALSDAEVQQAMDQVFAVEAVGKLSVRWADLKSDYTGK

Secondary structure (DSSP, 8-state):
-EEEETTEEEEE----SPPP---PPP-SSB-SS-TT-B--S--------SSPPPHHHHHHHHHHHT---GGGSHHHHHHHHHHHHH--

Organism: Geodia barretti (NCBI:txid519541)